Protein AF-A0A849Z905-F1 (afdb_monomer_lite)

Foldseek 3Di:
DVLLVVLLVVLLVLLVVLLVQLVVLQVVLVVLCVDPDLLNLLSVLSNVSSVVSNVSSVVSVVVSVVVSVVLVVCCVVPVVVSLVVVLVVLVVVLVVLVVLLVVLVVLLVVLVVQLVVVVVRSNSVSNSVSSNVSSVVVNVSSVVNSVSSVVSSVVSVVVVVD

Structure (mmCIF, N/CA/C/O backbone):
data_AF-A0A849Z905-F1
#
_entry.id   AF-A0A849Z905-F1
#
loop_
_atom_site.group_PDB
_atom_site.id
_atom_site.type_symbol
_atom_site.label_atom_id
_atom_site.label_alt_id
_atom_site.label_comp_id
_atom_site.label_asym_id
_atom_site.label_entity_id
_atom_site.label_seq_id
_atom_site.pdbx_PDB_ins_code
_atom_site.Cartn_x
_atom_site.Cartn_y
_atom_site.Cartn_z
_atom_site.occupancy
_atom_site.B_iso_or_equiv
_atom_site.auth_seq_id
_atom_site.auth_comp_id
_atom_site.auth_asym_id
_atom_site.auth_atom_id
_atom_site.pdbx_PDB_model_num
ATOM 1 N N . MET A 1 1 ? -16.987 -7.401 22.591 1.00 47.62 1 MET A N 1
ATOM 2 C CA . MET A 1 1 ? -15.535 -7.385 22.887 1.00 47.62 1 MET A CA 1
ATOM 3 C C . MET A 1 1 ? -14.719 -8.222 21.898 1.00 47.62 1 MET A C 1
ATOM 5 O O . MET A 1 1 ? -13.725 -7.700 21.417 1.00 47.62 1 MET A O 1
ATOM 9 N N . GLY A 1 2 ? -15.143 -9.434 21.506 1.00 62.53 2 GLY A N 1
ATOM 10 C CA . GLY A 1 2 ? -14.356 -10.289 20.592 1.00 62.53 2 GLY A CA 1
ATOM 11 C C . GLY A 1 2 ? -14.093 -9.742 19.174 1.00 62.53 2 GLY A C 1
ATOM 12 O O . GLY A 1 2 ? -13.064 -10.053 18.586 1.00 62.53 2 GLY A O 1
ATOM 13 N N . SER A 1 3 ? -14.964 -8.893 18.622 1.00 71.00 3 SER A N 1
ATOM 14 C CA . SER A 1 3 ? -14.812 -8.299 17.276 1.00 71.00 3 SER A CA 1
ATOM 15 C C . SER A 1 3 ? -13.709 -7.238 17.192 1.00 71.00 3 SER A C 1
ATOM 17 O O . SER A 1 3 ? -12.965 -7.194 16.217 1.00 71.00 3 SER A O 1
ATOM 19 N N . LEU A 1 4 ? -13.585 -6.411 18.231 1.00 78.38 4 LEU A N 1
ATOM 20 C CA . LEU A 1 4 ? -12.589 -5.346 18.343 1.00 78.38 4 LEU A CA 1
ATOM 21 C C . LEU A 1 4 ? -11.190 -5.954 18.482 1.00 78.38 4 LEU A C 1
ATOM 23 O O . LEU A 1 4 ? -10.286 -5.624 17.723 1.00 78.38 4 LEU A O 1
ATOM 27 N N . GLU A 1 5 ? -11.041 -6.936 19.370 1.00 79.62 5 GLU A N 1
ATOM 28 C CA . GLU A 1 5 ? -9.792 -7.682 19.519 1.00 79.62 5 GLU A CA 1
ATOM 29 C C . GLU A 1 5 ? -9.408 -8.432 18.233 1.00 79.62 5 GLU A C 1
ATOM 31 O O . GLU A 1 5 ? -8.266 -8.335 17.791 1.00 79.62 5 GLU A O 1
ATOM 36 N N . THR A 1 6 ? -10.364 -9.089 17.564 1.00 82.12 6 THR A N 1
ATOM 37 C CA . THR A 1 6 ? -10.118 -9.766 16.276 1.00 82.12 6 THR A CA 1
ATOM 38 C C . THR A 1 6 ? -9.646 -8.789 15.194 1.00 82.12 6 THR A C 1
ATOM 40 O O . THR A 1 6 ? -8.694 -9.086 14.469 1.00 82.12 6 THR A O 1
ATOM 43 N N . TYR A 1 7 ? -10.261 -7.604 15.102 1.00 83.25 7 TYR A N 1
ATOM 44 C CA . TYR A 1 7 ? -9.854 -6.575 14.145 1.00 83.25 7 TYR A CA 1
ATOM 45 C C . TYR A 1 7 ? -8.416 -6.102 14.396 1.00 83.25 7 TYR A C 1
ATOM 47 O O . TYR A 1 7 ? -7.601 -6.126 13.472 1.00 83.25 7 TYR A O 1
ATOM 55 N N . PHE A 1 8 ? -8.070 -5.744 15.637 1.00 83.25 8 PHE A N 1
ATOM 56 C CA . PHE A 1 8 ? -6.733 -5.234 15.965 1.00 83.25 8 PHE A CA 1
ATOM 57 C C . PHE A 1 8 ? -5.639 -6.305 15.898 1.00 83.25 8 PHE A C 1
ATOM 59 O O . PHE A 1 8 ? -4.505 -6.002 15.522 1.00 83.25 8 PHE A O 1
ATOM 66 N N . GLN A 1 9 ? -5.964 -7.570 16.182 1.00 85.19 9 GLN A N 1
ATOM 67 C CA . GLN A 1 9 ? -5.056 -8.687 15.905 1.00 85.19 9 GLN A CA 1
ATOM 68 C C . GLN A 1 9 ? -4.797 -8.822 14.402 1.00 85.19 9 GLN A C 1
ATOM 70 O O . GLN A 1 9 ? -3.650 -8.970 13.977 1.00 85.19 9 GLN A O 1
ATOM 75 N N . GLY A 1 10 ? -5.842 -8.701 13.581 1.00 82.25 10 GLY A N 1
ATOM 76 C CA . GLY A 1 10 ? -5.698 -8.680 12.130 1.00 82.25 10 GLY A CA 1
ATOM 77 C C . GLY A 1 10 ? -4.906 -7.467 11.627 1.00 82.25 10 GLY A C 1
ATOM 78 O O . GLY A 1 10 ? -4.076 -7.612 10.734 1.00 82.25 10 GLY A O 1
ATOM 79 N N . GLU A 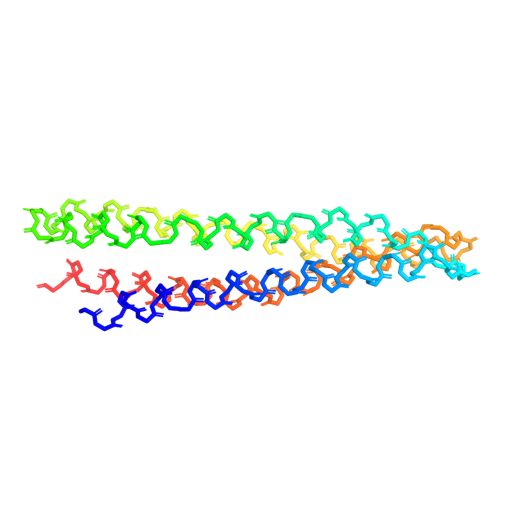1 11 ? -5.091 -6.280 12.207 1.00 85.31 11 GLU A N 1
ATOM 80 C CA . GLU A 1 11 ? -4.310 -5.079 11.877 1.00 85.31 11 GLU A CA 1
ATOM 81 C C . GLU A 1 11 ? -2.822 -5.270 12.194 1.00 85.31 11 GLU A C 1
ATOM 83 O O . GLU A 1 11 ? -1.968 -4.971 11.359 1.00 85.31 11 GLU A O 1
ATOM 88 N N . LYS A 1 12 ? -2.507 -5.889 13.336 1.00 88.19 12 LYS A N 1
ATOM 89 C CA . LYS A 1 12 ? -1.139 -6.263 13.710 1.00 88.19 12 LYS A CA 1
ATOM 90 C C . LYS A 1 12 ? -0.526 -7.286 12.747 1.00 88.19 12 LYS A C 1
ATOM 92 O O . LYS A 1 12 ? 0.647 -7.176 12.396 1.00 88.19 12 LYS A O 1
ATOM 97 N N . GLN A 1 13 ? -1.301 -8.274 12.299 1.00 87.06 13 GLN A N 1
ATOM 98 C CA . GLN A 1 13 ? -0.856 -9.214 11.264 1.00 87.06 13 GLN A CA 1
ATOM 99 C C . GLN A 1 13 ? -0.602 -8.499 9.933 1.00 87.06 13 GLN A C 1
ATOM 101 O O . GLN A 1 13 ? 0.428 -8.736 9.308 1.00 87.06 13 GLN A O 1
ATOM 106 N N . GLY A 1 14 ? -1.488 -7.580 9.536 1.00 87.25 14 GLY A N 1
ATOM 107 C CA . GLY A 1 14 ? -1.301 -6.731 8.358 1.00 87.25 14 GLY A CA 1
ATOM 108 C C . GLY A 1 14 ? -0.017 -5.904 8.438 1.00 87.25 14 GLY A C 1
ATOM 109 O O . GLY A 1 14 ? 0.762 -5.895 7.491 1.00 87.25 14 GLY A O 1
ATOM 110 N N . ALA A 1 15 ? 0.261 -5.296 9.592 1.00 89.38 15 ALA A N 1
ATOM 111 C CA . ALA A 1 15 ? 1.497 -4.557 9.838 1.00 89.38 15 ALA A CA 1
ATOM 112 C C . ALA A 1 15 ? 2.750 -5.433 9.660 1.00 89.38 15 ALA A C 1
ATOM 114 O O . ALA A 1 15 ? 3.724 -5.015 9.034 1.00 89.38 15 ALA A O 1
ATOM 115 N N . THR A 1 16 ? 2.716 -6.671 10.162 1.00 90.88 16 THR A N 1
ATOM 116 C CA . THR A 1 16 ? 3.803 -7.642 9.970 1.00 90.88 16 THR A CA 1
ATOM 117 C C . THR A 1 16 ? 3.961 -8.044 8.506 1.00 90.88 16 THR A C 1
ATOM 119 O O . THR A 1 16 ? 5.088 -8.118 8.027 1.00 90.88 16 THR A O 1
ATOM 122 N N . ILE A 1 17 ? 2.863 -8.280 7.782 1.00 91.38 17 ILE A N 1
ATOM 123 C CA . ILE A 1 17 ? 2.912 -8.625 6.355 1.00 91.38 17 ILE A CA 1
ATOM 124 C C . ILE A 1 17 ? 3.538 -7.480 5.553 1.00 91.38 17 ILE A C 1
ATOM 126 O O . ILE A 1 17 ? 4.470 -7.733 4.795 1.00 91.38 17 ILE A O 1
ATOM 130 N N . ALA A 1 18 ? 3.103 -6.235 5.773 1.00 91.62 18 ALA A N 1
ATOM 131 C CA . ALA A 1 18 ? 3.688 -5.059 5.125 1.00 91.62 18 ALA A CA 1
ATOM 132 C C . ALA A 1 18 ? 5.193 -4.945 5.416 1.00 91.62 18 ALA A C 1
ATOM 134 O O . ALA A 1 18 ? 5.996 -4.751 4.509 1.00 91.62 18 ALA A O 1
ATOM 135 N N . LEU A 1 19 ? 5.602 -5.158 6.671 1.00 93.12 19 LEU A N 1
ATOM 136 C CA . LEU A 1 19 ? 7.014 -5.139 7.044 1.00 93.12 19 LEU A CA 1
ATOM 137 C C . LEU A 1 19 ? 7.825 -6.222 6.313 1.00 93.12 19 LEU A C 1
ATOM 139 O O . LEU A 1 19 ? 8.913 -5.942 5.812 1.00 93.12 19 LEU A O 1
ATOM 143 N N . VAL A 1 20 ? 7.308 -7.452 6.246 1.00 95.00 20 VAL A N 1
ATOM 144 C CA . VAL A 1 20 ? 7.975 -8.574 5.569 1.00 95.00 20 VAL A CA 1
ATOM 145 C C . VAL A 1 20 ? 8.078 -8.326 4.065 1.00 95.00 20 VAL A C 1
ATOM 147 O O . VAL A 1 20 ? 9.152 -8.541 3.503 1.00 95.00 20 VAL A O 1
ATOM 150 N N . LEU A 1 21 ? 7.007 -7.844 3.427 1.00 94.31 21 LEU A N 1
ATOM 151 C CA . LEU A 1 21 ? 7.007 -7.474 2.008 1.00 94.31 21 LEU A CA 1
ATOM 152 C C . LEU A 1 21 ? 8.037 -6.378 1.721 1.00 94.31 21 LEU A C 1
ATOM 154 O O . LEU A 1 21 ? 8.882 -6.554 0.841 1.00 94.31 21 LEU A O 1
ATOM 158 N N . GLY A 1 22 ? 8.061 -5.329 2.545 1.00 95.25 22 GLY A N 1
ATOM 159 C CA . GLY A 1 22 ? 9.009 -4.233 2.395 1.00 95.25 22 GLY A CA 1
ATOM 160 C C . GLY A 1 22 ? 10.462 -4.680 2.548 1.00 95.25 22 GLY A C 1
ATOM 161 O O . GLY A 1 22 ? 11.303 -4.380 1.700 1.00 95.25 22 GLY A O 1
ATOM 162 N N . VAL A 1 23 ? 10.772 -5.480 3.574 1.00 96.69 23 VAL A N 1
ATOM 163 C CA . VAL A 1 23 ? 12.121 -6.042 3.765 1.00 96.69 23 VAL A CA 1
ATOM 164 C C . VAL A 1 23 ? 12.511 -6.968 2.611 1.00 96.69 23 VAL A C 1
ATOM 166 O O . VAL A 1 23 ? 13.640 -6.886 2.121 1.00 96.69 23 VAL A O 1
ATOM 169 N N . ALA A 1 24 ? 11.595 -7.818 2.140 1.00 96.31 24 ALA A N 1
ATOM 170 C CA . ALA A 1 24 ? 11.841 -8.697 1.000 1.00 96.31 24 ALA A CA 1
ATOM 171 C C . ALA A 1 24 ? 12.116 -7.894 -0.282 1.00 96.31 24 ALA A C 1
ATOM 173 O O 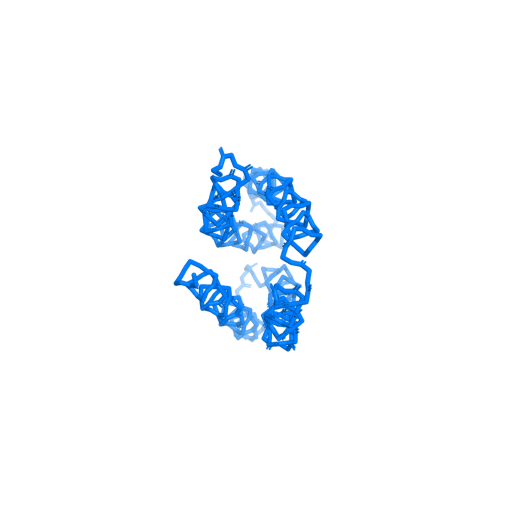. ALA A 1 24 ? 13.057 -8.209 -1.013 1.00 96.31 24 ALA A O 1
ATOM 174 N N . SER A 1 25 ? 11.363 -6.816 -0.515 1.00 96.00 25 SER A N 1
ATOM 175 C CA . SER A 1 25 ? 11.571 -5.904 -1.641 1.00 96.00 25 SER A CA 1
ATOM 176 C C . SER A 1 25 ? 12.950 -5.239 -1.598 1.00 96.00 25 SER A C 1
ATOM 178 O O . SER A 1 25 ? 13.665 -5.197 -2.605 1.00 96.00 25 SER A O 1
ATOM 180 N N . LEU A 1 26 ? 13.380 -4.773 -0.421 1.00 97.00 26 LEU A N 1
ATOM 181 C CA . LEU A 1 26 ? 14.704 -4.173 -0.232 1.00 97.00 26 LEU A CA 1
ATOM 182 C C . LEU A 1 26 ? 15.832 -5.191 -0.428 1.00 97.00 26 LEU A C 1
ATOM 184 O O . LEU A 1 26 ? 16.820 -4.897 -1.104 1.00 97.00 26 LEU A O 1
ATOM 188 N N . ALA A 1 27 ? 15.675 -6.404 0.105 1.00 96.12 27 ALA A N 1
ATOM 189 C CA . ALA A 1 27 ? 16.640 -7.483 -0.081 1.00 96.12 27 ALA A CA 1
ATOM 190 C C . ALA A 1 27 ? 16.776 -7.869 -1.563 1.00 96.12 27 ALA A C 1
ATOM 192 O O . ALA A 1 27 ? 17.891 -8.001 -2.077 1.00 96.12 27 ALA A O 1
ATOM 193 N N . PHE A 1 28 ? 15.649 -7.985 -2.270 1.00 95.06 28 PHE A N 1
ATOM 194 C CA . PHE A 1 28 ? 15.634 -8.283 -3.699 1.00 95.06 28 PHE A CA 1
ATOM 195 C C . PHE A 1 28 ? 16.251 -7.148 -4.526 1.00 95.06 28 PHE A C 1
ATOM 197 O O . PHE A 1 28 ? 17.060 -7.398 -5.420 1.00 95.06 28 PHE A O 1
ATOM 204 N N . SER A 1 29 ? 15.967 -5.895 -4.168 1.00 94.44 29 SER A N 1
ATOM 205 C CA . SER A 1 29 ? 16.585 -4.717 -4.786 1.00 94.44 29 SER A CA 1
ATOM 206 C C . SER A 1 29 ? 18.103 -4.703 -4.619 1.00 94.44 29 SER A C 1
ATOM 208 O O . SER A 1 29 ? 18.831 -4.426 -5.573 1.00 94.44 29 SER A O 1
ATOM 210 N N . PHE A 1 30 ? 18.598 -5.041 -3.425 1.00 94.12 30 PHE A N 1
ATOM 211 C CA . PHE A 1 30 ? 20.031 -5.122 -3.149 1.00 94.12 30 PHE A CA 1
ATOM 212 C C . PHE A 1 30 ? 20.716 -6.236 -3.948 1.00 94.12 30 PHE A C 1
ATOM 214 O O . PHE A 1 30 ? 21.814 -6.045 -4.477 1.00 94.12 30 PHE A O 1
ATOM 221 N N . TRP A 1 31 ? 20.067 -7.396 -4.070 1.00 94.25 31 TRP A N 1
ATOM 222 C CA . TRP A 1 31 ? 20.549 -8.468 -4.937 1.00 94.25 31 TRP A CA 1
ATOM 223 C C . TRP A 1 31 ? 20.620 -8.011 -6.398 1.00 94.25 31 TRP A C 1
ATOM 225 O O . TRP A 1 31 ? 21.642 -8.194 -7.063 1.00 94.25 31 TRP A O 1
ATOM 235 N N . LEU A 1 32 ? 19.574 -7.338 -6.877 1.00 92.44 32 LEU A N 1
ATOM 236 C CA . LEU A 1 32 ? 19.500 -6.879 -8.253 1.00 92.44 32 LEU A CA 1
ATOM 237 C C . LEU A 1 32 ? 20.549 -5.808 -8.573 1.00 92.44 32 LEU A C 1
ATOM 239 O O . LEU A 1 32 ? 21.158 -5.861 -9.643 1.00 92.44 32 LEU A O 1
ATOM 243 N N . PHE A 1 33 ? 20.818 -4.896 -7.638 1.00 90.56 33 PHE A N 1
ATOM 244 C CA . PHE A 1 33 ? 21.891 -3.905 -7.744 1.00 90.56 33 PHE A CA 1
ATOM 245 C C . PHE A 1 33 ? 23.257 -4.557 -8.013 1.00 90.56 33 PHE A C 1
ATOM 247 O O . PHE A 1 33 ? 24.032 -4.054 -8.827 1.00 90.56 33 PHE A O 1
ATOM 254 N N . ARG A 1 34 ? 23.524 -5.717 -7.396 1.00 91.06 34 ARG A N 1
ATOM 255 C CA . ARG A 1 34 ? 24.753 -6.501 -7.615 1.00 91.06 34 ARG A CA 1
ATOM 256 C C . ARG A 1 34 ? 24.721 -7.377 -8.872 1.00 91.06 34 ARG A C 1
ATOM 258 O O . ARG A 1 34 ? 25.769 -7.845 -9.306 1.00 91.06 34 ARG A O 1
ATOM 265 N N . SER A 1 35 ? 23.554 -7.597 -9.471 1.00 88.50 35 SER A N 1
ATOM 266 C CA . SER A 1 35 ? 23.392 -8.413 -10.681 1.00 88.50 35 SER A CA 1
ATOM 267 C C . SER A 1 35 ? 23.653 -7.604 -11.955 1.00 88.50 35 SER A C 1
ATOM 269 O O . SER A 1 35 ? 23.250 -6.447 -12.031 1.00 88.50 35 SER A O 1
ATOM 271 N N . SER A 1 36 ? 24.230 -8.191 -13.007 1.00 83.75 36 SER A N 1
ATOM 272 C CA . SER A 1 36 ? 24.358 -7.562 -14.344 1.00 83.75 36 SER A CA 1
ATOM 273 C C . SER A 1 36 ? 23.082 -7.658 -15.196 1.00 83.75 36 SER A C 1
ATOM 275 O O . SER A 1 36 ? 23.150 -7.647 -16.422 1.00 83.75 36 SER A O 1
ATOM 277 N N . SER A 1 37 ? 21.914 -7.784 -14.557 1.00 85.81 37 SER A N 1
ATOM 278 C CA . SER A 1 37 ? 20.635 -7.961 -15.247 1.00 85.81 37 SER A CA 1
ATOM 279 C C . SER A 1 37 ? 20.257 -6.727 -16.084 1.00 85.81 37 SER A C 1
ATOM 281 O O . SER A 1 37 ? 20.346 -5.604 -15.578 1.00 85.81 37 SER A O 1
ATOM 283 N N . PRO A 1 38 ? 19.744 -6.900 -17.319 1.00 81.38 38 PRO A N 1
ATOM 284 C CA . PRO A 1 38 ? 19.216 -5.795 -18.125 1.00 81.38 38 PRO A CA 1
ATOM 285 C C . PRO A 1 38 ? 18.000 -5.112 -17.475 1.00 81.38 38 PRO A C 1
ATOM 287 O O . PRO A 1 38 ? 17.684 -3.971 -17.801 1.00 81.38 38 PRO A O 1
ATOM 290 N N . PHE A 1 39 ? 17.350 -5.774 -16.513 1.00 85.12 39 PHE A N 1
ATOM 291 C CA . PHE A 1 39 ? 16.196 -5.251 -15.783 1.00 85.12 39 PHE A CA 1
ATOM 292 C C . PHE A 1 39 ? 16.563 -4.641 -14.428 1.00 85.12 39 PHE A C 1
ATOM 294 O O . PHE A 1 39 ? 15.677 -4.423 -13.604 1.00 85.12 39 PHE A O 1
ATOM 301 N N . ARG A 1 40 ? 17.848 -4.325 -14.184 1.00 91.19 40 ARG A N 1
ATOM 302 C CA . ARG A 1 40 ? 18.335 -3.741 -12.919 1.00 91.19 40 ARG A CA 1
ATOM 303 C C . ARG A 1 40 ? 17.522 -2.523 -12.459 1.00 91.19 40 ARG A C 1
ATOM 305 O O . ARG A 1 40 ? 17.370 -2.297 -11.265 1.00 91.19 40 ARG A O 1
ATOM 312 N N . ALA A 1 41 ? 16.946 -1.771 -13.394 1.00 94.00 41 ALA A N 1
ATOM 313 C CA . ALA A 1 41 ? 16.131 -0.600 -13.099 1.00 94.00 41 ALA A CA 1
ATOM 314 C C . ALA A 1 41 ? 14.845 -0.890 -12.292 1.00 94.00 41 ALA A C 1
ATOM 316 O O . ALA A 1 41 ? 14.314 0.042 -11.692 1.00 94.00 41 ALA A O 1
ATOM 317 N N . MET A 1 42 ? 14.373 -2.145 -12.188 1.00 94.94 42 MET A N 1
ATOM 318 C CA . MET A 1 42 ? 13.254 -2.472 -11.282 1.00 94.94 42 MET A CA 1
ATOM 319 C C . MET A 1 42 ? 13.597 -2.206 -9.808 1.00 94.94 42 MET A C 1
ATOM 321 O O . MET A 1 42 ? 12.690 -2.044 -9.000 1.00 94.94 42 MET A O 1
ATOM 325 N N . MET A 1 43 ? 14.885 -2.109 -9.446 1.00 95.06 43 MET A N 1
ATOM 326 C CA . MET A 1 43 ? 15.290 -1.792 -8.073 1.00 95.06 43 MET A CA 1
ATOM 327 C C . MET A 1 43 ? 14.739 -0.444 -7.596 1.00 95.06 43 MET A C 1
ATOM 329 O O . MET A 1 43 ? 14.470 -0.292 -6.415 1.00 95.06 43 MET A O 1
ATOM 333 N N . PHE A 1 44 ? 14.557 0.539 -8.485 1.00 95.62 44 PHE A N 1
ATOM 334 C CA . PHE A 1 44 ? 14.103 1.871 -8.081 1.00 95.62 44 PHE A CA 1
ATOM 335 C C . PHE A 1 44 ? 12.687 1.858 -7.485 1.00 95.62 44 PHE A C 1
ATOM 337 O O . PHE A 1 44 ? 12.539 2.276 -6.335 1.00 95.62 44 PHE A O 1
ATOM 344 N N . PRO A 1 45 ? 11.652 1.360 -8.191 1.00 96.69 45 PRO A N 1
ATOM 345 C CA . PRO A 1 45 ? 10.318 1.246 -7.605 1.00 96.69 45 PRO A CA 1
ATOM 346 C C . PRO A 1 45 ? 10.270 0.254 -6.435 1.00 96.69 45 PRO A C 1
ATOM 348 O O . PRO A 1 45 ? 9.579 0.527 -5.459 1.00 96.69 45 PRO A O 1
ATOM 351 N N . LEU A 1 46 ? 11.033 -0.845 -6.481 1.00 96.19 46 LEU A N 1
ATOM 352 C CA . LEU A 1 46 ? 11.101 -1.806 -5.376 1.00 96.19 46 LEU A CA 1
ATOM 353 C C . LEU A 1 46 ? 11.642 -1.171 -4.085 1.00 96.19 46 LEU A C 1
ATOM 355 O O . LEU A 1 46 ? 11.050 -1.358 -3.025 1.00 96.19 46 LEU A O 1
ATOM 359 N N . VAL A 1 47 ? 12.724 -0.388 -4.162 1.00 97.56 47 VAL A N 1
ATOM 360 C CA . VAL A 1 47 ? 13.270 0.336 -3.003 1.00 97.56 47 VAL A CA 1
ATOM 361 C C . VAL A 1 47 ? 12.287 1.383 -2.510 1.00 97.56 47 VAL A C 1
ATOM 363 O O . VAL A 1 47 ? 12.022 1.445 -1.313 1.00 97.56 47 VAL A O 1
ATOM 366 N N . LEU A 1 48 ? 11.746 2.200 -3.418 1.00 97.62 48 LEU A N 1
ATOM 367 C CA . LEU A 1 48 ? 10.835 3.278 -3.048 1.00 97.62 48 LEU A CA 1
ATOM 368 C C . LEU A 1 48 ? 9.619 2.735 -2.294 1.00 97.62 48 LEU A C 1
ATOM 370 O O . LEU A 1 48 ? 9.319 3.203 -1.199 1.00 97.62 48 LEU A O 1
ATOM 374 N N . ILE A 1 49 ? 8.949 1.735 -2.862 1.00 96.31 49 ILE A N 1
ATOM 375 C CA . ILE A 1 49 ? 7.729 1.180 -2.279 1.00 96.31 49 ILE A CA 1
ATOM 376 C C . ILE A 1 49 ? 8.064 0.303 -1.070 1.00 96.31 49 ILE A C 1
ATOM 378 O O . ILE A 1 49 ? 7.415 0.434 -0.039 1.00 96.31 49 ILE A O 1
ATOM 382 N N . GLY A 1 50 ? 9.151 -0.471 -1.118 1.00 96.06 50 GLY A N 1
ATOM 383 C CA . GLY A 1 50 ? 9.591 -1.280 0.019 1.00 96.06 50 GLY A CA 1
ATOM 384 C C . GLY A 1 50 ? 9.896 -0.450 1.271 1.00 96.06 50 GLY A C 1
ATOM 385 O O . GLY A 1 50 ? 9.556 -0.855 2.381 1.00 96.06 50 GLY A O 1
ATOM 386 N N . LEU A 1 51 ? 10.472 0.749 1.124 1.00 97.00 51 LEU A N 1
ATOM 387 C CA . LEU A 1 51 ? 10.652 1.676 2.250 1.00 97.00 51 LEU A CA 1
ATOM 388 C C . LEU A 1 51 ? 9.315 2.182 2.810 1.00 97.00 51 LEU A C 1
ATOM 390 O O . LEU A 1 51 ? 9.177 2.307 4.029 1.00 97.00 51 LEU A O 1
ATOM 394 N N . LEU A 1 52 ? 8.335 2.458 1.944 1.00 95.25 52 LEU A N 1
ATOM 395 C CA . LEU A 1 52 ? 6.992 2.863 2.366 1.00 95.25 52 LEU A CA 1
ATOM 396 C C . LEU A 1 52 ? 6.279 1.732 3.117 1.00 95.25 52 LEU A C 1
ATOM 398 O O . LEU A 1 52 ? 5.690 1.988 4.164 1.00 95.25 52 LEU A O 1
ATOM 402 N N . GLU A 1 53 ? 6.386 0.490 2.642 1.00 94.75 53 GLU A N 1
ATOM 403 C CA . GLU A 1 53 ? 5.825 -0.702 3.292 1.00 94.75 53 GLU A CA 1
ATOM 404 C C . GLU A 1 53 ? 6.436 -0.943 4.678 1.00 94.75 53 GLU A C 1
ATOM 406 O O . GLU A 1 53 ? 5.710 -1.171 5.650 1.00 94.75 53 GLU A O 1
ATOM 411 N N . VAL A 1 54 ? 7.763 -0.816 4.807 1.00 94.88 54 VAL A N 1
ATOM 412 C CA . VAL A 1 54 ? 8.447 -0.886 6.110 1.00 94.88 54 VAL A CA 1
ATOM 413 C C . VAL A 1 54 ? 7.950 0.224 7.036 1.00 94.88 54 VAL A C 1
ATOM 415 O O . VAL A 1 54 ? 7.607 -0.043 8.188 1.00 94.88 54 VAL A O 1
ATOM 418 N N . GLY A 1 55 ? 7.879 1.463 6.541 1.00 93.19 55 GLY A N 1
ATOM 419 C CA . GLY A 1 55 ? 7.386 2.603 7.313 1.00 93.19 55 GLY A CA 1
ATOM 420 C C . GLY A 1 55 ? 5.945 2.412 7.791 1.00 93.19 55 GLY A C 1
ATOM 421 O O . GLY A 1 55 ? 5.643 2.679 8.956 1.00 93.19 55 GLY A O 1
ATOM 422 N N . LEU A 1 56 ? 5.072 1.893 6.923 1.00 90.00 56 LEU A N 1
ATOM 423 C CA . LEU A 1 56 ? 3.687 1.556 7.245 1.00 90.00 56 LEU A CA 1
ATOM 424 C C . LEU A 1 56 ? 3.614 0.451 8.306 1.00 90.00 56 LEU A C 1
ATOM 426 O O . LEU A 1 56 ? 2.934 0.624 9.318 1.00 90.00 56 LEU A O 1
ATOM 430 N N . GLY A 1 57 ? 4.343 -0.651 8.113 1.00 88.75 57 GLY A N 1
ATOM 431 C CA . GLY A 1 57 ? 4.364 -1.781 9.043 1.00 88.75 57 GLY A CA 1
ATOM 432 C C . GLY A 1 57 ? 4.867 -1.395 10.436 1.00 88.75 57 GLY A C 1
ATOM 433 O O . GLY A 1 57 ? 4.232 -1.716 11.441 1.00 88.75 57 GLY A O 1
ATOM 434 N N . VAL A 1 58 ? 5.965 -0.635 10.515 1.00 89.94 58 VAL A N 1
ATOM 435 C CA . VAL A 1 58 ? 6.484 -0.107 11.790 1.00 89.94 58 VAL A CA 1
ATOM 436 C C . VAL A 1 58 ? 5.497 0.881 12.413 1.00 89.94 58 VAL A C 1
ATOM 438 O O . VAL A 1 58 ? 5.200 0.793 13.604 1.00 89.94 58 VAL A O 1
ATOM 441 N N . GLY A 1 59 ? 4.961 1.807 11.616 1.00 86.88 59 GLY A N 1
ATOM 442 C CA . GLY A 1 59 ? 4.015 2.817 12.082 1.00 86.88 59 GLY A CA 1
ATOM 443 C C . GLY A 1 59 ? 2.757 2.206 12.695 1.00 86.88 59 GLY A C 1
ATOM 444 O O . GLY A 1 59 ? 2.323 2.653 13.756 1.00 86.88 59 GLY A O 1
ATOM 445 N N . LEU A 1 60 ? 2.201 1.165 12.072 1.00 86.56 60 LEU A N 1
ATOM 446 C CA . LEU A 1 60 ? 1.060 0.427 12.610 1.00 86.56 60 LEU A CA 1
ATOM 447 C C . LEU A 1 60 ? 1.429 -0.306 13.905 1.00 86.56 60 LEU A C 1
ATOM 449 O O . LEU A 1 60 ? 0.751 -0.110 14.909 1.00 86.56 60 LEU A O 1
ATOM 453 N N . HIS A 1 61 ? 2.548 -1.039 13.951 1.00 85.25 61 HIS A N 1
ATOM 454 C CA . HIS A 1 61 ? 2.981 -1.728 15.181 1.00 85.25 61 HIS A CA 1
ATOM 455 C C . HIS A 1 61 ? 3.149 -0.792 16.383 1.00 85.25 61 HIS A C 1
ATOM 457 O O . HIS A 1 61 ? 2.828 -1.175 17.507 1.00 85.25 61 HIS A O 1
ATOM 463 N N . LEU A 1 62 ? 3.625 0.435 16.158 1.00 85.06 62 LEU A N 1
ATOM 464 C CA . LEU A 1 62 ? 3.803 1.427 17.221 1.00 85.06 62 LEU A CA 1
ATOM 465 C C . LEU A 1 62 ? 2.493 2.121 17.626 1.00 85.06 62 LEU A C 1
ATOM 467 O O . LEU A 1 62 ? 2.331 2.493 18.787 1.00 85.06 62 LEU A O 1
ATOM 471 N N . ARG A 1 63 ? 1.561 2.323 16.686 1.00 84.81 63 ARG A N 1
ATOM 472 C CA . ARG A 1 63 ? 0.310 3.071 16.920 1.00 84.81 63 ARG A CA 1
ATOM 473 C C . ARG A 1 63 ? -0.839 2.199 17.415 1.00 84.81 63 ARG A C 1
ATOM 475 O O . ARG A 1 63 ? -1.657 2.680 18.193 1.00 84.81 63 ARG A O 1
ATOM 482 N N . THR A 1 64 ? -0.920 0.940 16.989 1.00 84.19 64 THR A N 1
ATOM 483 C CA . THR A 1 64 ? -2.044 0.057 17.331 1.00 84.19 64 THR A CA 1
ATOM 484 C C . THR A 1 64 ? -2.229 -0.117 18.847 1.00 84.19 64 THR A C 1
ATOM 486 O O . THR A 1 64 ? -3.357 0.045 19.306 1.00 84.19 64 THR A O 1
ATOM 489 N N . PRO A 1 65 ? -1.188 -0.356 19.674 1.00 82.31 65 PRO A N 1
ATOM 490 C CA . PRO A 1 65 ? -1.384 -0.550 21.115 1.00 82.31 65 PRO A CA 1
ATOM 491 C C . PRO A 1 65 ? -1.999 0.667 21.819 1.00 82.31 65 PRO A C 1
ATOM 493 O O . PRO A 1 65 ? -2.894 0.514 22.649 1.00 82.31 65 PRO A O 1
ATOM 496 N N . SER A 1 66 ? -1.554 1.879 21.470 1.00 82.56 66 SER A N 1
ATOM 497 C CA . SER A 1 66 ? -2.079 3.111 22.069 1.00 82.56 66 SER A CA 1
ATOM 498 C C . SER A 1 66 ? -3.498 3.423 21.594 1.00 82.56 66 SER A C 1
ATOM 500 O O . SER A 1 66 ? -4.312 3.882 22.393 1.00 82.56 66 SER A O 1
ATOM 502 N N . GLN A 1 67 ? -3.828 3.113 20.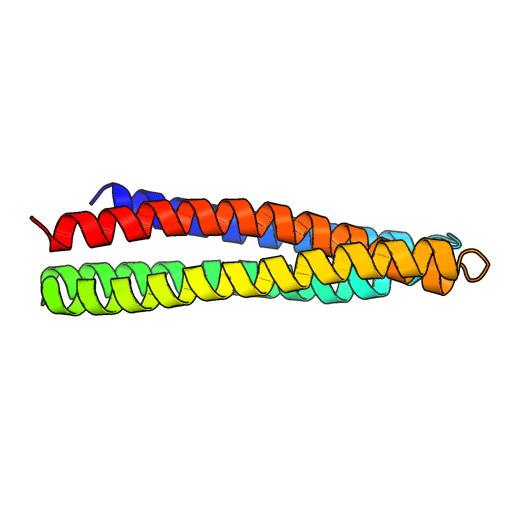335 1.00 83.75 67 GLN A N 1
ATOM 503 C CA . GLN A 1 67 ? -5.198 3.218 19.829 1.00 83.75 67 GLN A CA 1
ATOM 504 C C . GLN A 1 67 ? -6.149 2.257 20.541 1.00 83.75 67 GLN A C 1
ATOM 506 O O . GLN A 1 67 ? -7.226 2.679 20.956 1.00 83.75 67 GLN A O 1
ATOM 511 N N . VAL A 1 68 ? -5.749 0.996 20.737 1.00 85.00 68 VAL A N 1
ATOM 512 C CA . VAL A 1 68 ? -6.568 0.009 21.458 1.00 85.00 68 VAL A CA 1
ATOM 513 C C . VAL A 1 68 ? -6.817 0.456 22.895 1.00 85.00 68 VAL A C 1
ATOM 515 O O . VAL A 1 68 ? -7.961 0.432 23.341 1.00 85.00 68 VAL A O 1
ATOM 518 N N . ALA A 1 69 ? -5.779 0.914 23.600 1.00 84.19 69 ALA A N 1
ATOM 519 C CA . ALA A 1 69 ? -5.916 1.399 24.972 1.00 84.19 69 ALA A CA 1
ATOM 520 C C . ALA A 1 69 ? -6.858 2.613 25.061 1.00 84.19 69 ALA A C 1
ATOM 522 O O . ALA A 1 69 ? -7.762 2.632 25.893 1.00 84.19 69 ALA A O 1
ATOM 523 N N . ALA A 1 70 ? -6.703 3.596 24.166 1.00 84.31 70 ALA A N 1
ATOM 524 C CA . ALA A 1 70 ? -7.575 4.770 24.122 1.00 84.31 70 ALA A CA 1
ATOM 525 C C . ALA A 1 70 ? -9.036 4.400 23.818 1.00 84.31 70 ALA A C 1
ATOM 527 O O . ALA A 1 70 ? -9.955 4.961 24.415 1.00 84.31 70 ALA A O 1
ATOM 528 N N . LEU A 1 71 ? -9.252 3.437 22.919 1.00 85.50 71 LEU A N 1
ATOM 529 C CA . LEU A 1 71 ? -10.585 2.965 22.561 1.00 85.50 71 LEU A CA 1
ATOM 530 C C . LEU A 1 71 ? -11.236 2.188 23.715 1.00 85.50 71 LEU A C 1
ATOM 532 O O . LEU A 1 71 ? -12.414 2.389 23.992 1.00 85.50 71 LEU A O 1
ATOM 536 N N . GLN A 1 72 ? -10.476 1.351 24.428 1.00 85.44 72 GLN A N 1
ATOM 537 C CA . GLN A 1 72 ? -10.963 0.626 25.606 1.00 85.44 72 GLN A CA 1
ATOM 538 C C . GLN A 1 72 ? -11.363 1.579 26.740 1.00 85.44 72 GLN A C 1
ATOM 540 O O . GLN A 1 72 ? -12.467 1.448 27.268 1.00 85.44 72 GLN A O 1
ATOM 545 N N . SER A 1 73 ? -10.521 2.564 27.071 1.00 85.44 73 SER A N 1
ATOM 546 C CA . SER A 1 73 ? -10.845 3.568 28.094 1.00 85.44 73 SER A CA 1
ATOM 547 C C . SER A 1 73 ? -12.047 4.424 27.692 1.00 85.44 73 SER A C 1
ATOM 549 O O . SER A 1 73 ? -12.980 4.588 28.474 1.00 85.44 73 SER A O 1
ATOM 551 N N . GLY A 1 74 ? -12.089 4.899 26.443 1.00 84.06 74 GLY A N 1
ATOM 552 C CA . GLY A 1 74 ? -13.211 5.694 25.947 1.00 84.06 74 GLY A CA 1
ATOM 553 C C . GLY A 1 74 ? -14.537 4.929 25.948 1.00 84.06 74 GLY A C 1
ATOM 554 O O . GLY A 1 74 ? -15.581 5.514 26.233 1.00 84.06 74 GLY A O 1
ATOM 555 N N . LEU A 1 75 ? -14.517 3.622 25.664 1.00 85.31 75 LEU A N 1
ATOM 556 C CA . LEU A 1 75 ? -15.711 2.777 25.733 1.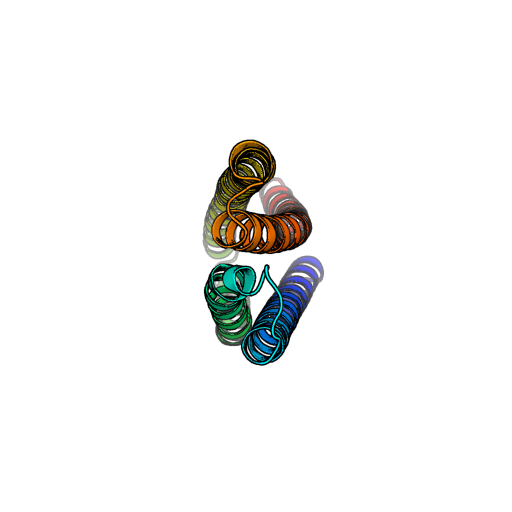00 85.31 75 LEU A CA 1
ATOM 557 C C . LEU A 1 75 ? -16.190 2.540 27.171 1.00 85.31 75 LEU A C 1
ATOM 559 O O . LEU A 1 75 ? -17.378 2.302 27.358 1.00 85.31 75 LEU A O 1
ATOM 563 N N . ALA A 1 76 ? -15.306 2.606 28.170 1.00 86.19 76 ALA A N 1
ATOM 564 C CA . ALA A 1 76 ? -15.688 2.525 29.579 1.00 86.19 76 ALA A CA 1
ATOM 565 C C . ALA A 1 76 ? -16.276 3.850 30.100 1.00 86.19 76 ALA A C 1
ATOM 567 O O . ALA A 1 76 ? -17.200 3.833 30.909 1.00 86.19 76 ALA A O 1
ATOM 568 N N . GLU A 1 77 ? -15.761 4.988 29.627 1.00 88.75 77 GLU A N 1
ATOM 569 C CA . GLU A 1 77 ? -16.185 6.323 30.069 1.00 88.75 77 GLU A CA 1
ATOM 570 C C . GLU A 1 77 ? -17.438 6.827 29.342 1.00 88.75 77 GLU A C 1
ATOM 572 O O . GLU A 1 77 ? -18.411 7.245 29.969 1.00 88.75 77 GLU A O 1
ATOM 577 N N . ASN A 1 78 ? -17.420 6.812 28.007 1.00 88.44 78 ASN A N 1
ATOM 578 C CA . ASN A 1 78 ? -18.519 7.278 27.167 1.00 88.44 78 ASN A CA 1
ATOM 579 C C . ASN A 1 78 ? -18.647 6.386 25.916 1.00 88.44 78 ASN A C 1
ATOM 581 O O . ASN A 1 78 ? -18.116 6.724 24.848 1.00 88.44 78 ASN A O 1
ATOM 585 N N . PRO A 1 79 ? -19.350 5.242 26.040 1.00 84.88 79 PRO A N 1
ATOM 586 C CA . PRO A 1 79 ? -19.470 4.253 24.974 1.00 84.88 79 PRO A CA 1
ATOM 587 C C . PRO A 1 79 ? -19.981 4.840 23.656 1.00 84.88 79 PRO A C 1
ATOM 589 O O . PRO A 1 79 ? -19.425 4.552 22.597 1.00 84.88 79 PRO A O 1
ATOM 592 N N . THR A 1 80 ? -21.010 5.689 23.716 1.00 85.25 80 THR A N 1
ATOM 593 C CA . THR A 1 80 ? -21.671 6.248 22.530 1.00 85.25 80 THR A CA 1
ATOM 594 C C . THR A 1 80 ? -20.744 7.194 21.774 1.00 85.25 80 THR A C 1
ATOM 596 O O . THR A 1 80 ? -20.473 6.975 20.596 1.00 85.25 80 THR A O 1
ATOM 599 N N . ALA A 1 81 ? -20.167 8.185 22.462 1.00 88.56 81 ALA A N 1
ATOM 600 C CA . ALA A 1 81 ? -19.290 9.163 21.819 1.00 88.56 81 ALA A CA 1
ATOM 601 C C . ALA A 1 81 ? -18.013 8.521 21.251 1.00 88.56 81 ALA A C 1
ATOM 603 O O . ALA A 1 81 ? -17.520 8.924 20.197 1.00 88.56 81 ALA A O 1
ATOM 604 N N . THR A 1 82 ? -17.466 7.520 21.943 1.00 88.12 82 THR A N 1
ATOM 605 C CA . THR A 1 82 ? -16.274 6.791 21.491 1.00 88.12 82 THR A CA 1
ATOM 606 C C . THR A 1 82 ? -16.575 5.941 20.262 1.00 88.12 82 THR A C 1
ATOM 608 O O . THR A 1 82 ? -15.794 5.926 19.309 1.00 88.12 82 THR A O 1
ATOM 611 N N . ARG A 1 83 ? -17.733 5.276 20.245 1.00 86.56 83 ARG A N 1
ATOM 612 C CA . ARG A 1 83 ? -18.185 4.474 19.110 1.00 86.56 83 ARG A CA 1
ATOM 613 C C . ARG A 1 83 ? -18.445 5.324 17.867 1.00 86.56 83 ARG A C 1
ATOM 615 O O . ARG A 1 83 ? -18.017 4.927 16.788 1.00 86.56 83 ARG A O 1
ATOM 622 N N . ASP A 1 84 ? -19.082 6.483 18.006 1.00 89.06 84 ASP A N 1
ATOM 623 C CA . ASP A 1 84 ? -19.357 7.369 16.866 1.00 89.06 84 ASP A CA 1
ATOM 624 C C . ASP A 1 84 ? -18.057 7.893 16.236 1.00 89.06 84 ASP A C 1
ATOM 626 O O . ASP A 1 84 ? -17.887 7.850 15.016 1.00 89.06 84 ASP A O 1
ATOM 630 N N . LYS A 1 85 ? -17.077 8.274 17.068 1.00 90.12 85 LYS A N 1
ATOM 631 C CA . LYS A 1 85 ? -15.734 8.655 16.597 1.00 90.12 85 LYS A CA 1
ATOM 632 C C . LYS A 1 85 ? -15.036 7.521 15.848 1.00 90.12 85 LYS A C 1
ATOM 634 O O . LYS A 1 85 ? -14.395 7.758 14.821 1.00 90.12 85 LYS A O 1
ATOM 639 N N . GLU A 1 86 ? -15.139 6.298 16.360 1.00 90.31 86 GLU A N 1
ATOM 640 C CA . GLU A 1 86 ? -14.530 5.126 15.734 1.00 90.31 86 GLU A CA 1
ATOM 641 C C . GLU A 1 86 ? -15.213 4.762 14.409 1.00 90.31 86 GLU A C 1
ATOM 643 O O . GLU A 1 86 ? -14.542 4.419 13.434 1.00 90.31 86 GLU A O 1
ATOM 648 N N . LEU A 1 87 ? -16.535 4.917 14.334 1.00 91.19 87 LEU A N 1
ATOM 649 C CA . LEU A 1 87 ? -17.320 4.712 13.122 1.00 91.19 87 LEU A CA 1
ATOM 650 C C . LEU A 1 87 ? -16.909 5.706 12.029 1.00 91.19 87 LEU A C 1
ATOM 652 O O . LEU A 1 87 ? -16.594 5.292 10.912 1.00 91.19 87 LEU A O 1
ATOM 656 N N . GLU A 1 88 ? -16.808 6.998 12.350 1.00 92.81 88 GLU A N 1
ATOM 657 C CA . GLU A 1 88 ? -16.313 8.003 11.404 1.00 92.81 88 GLU A CA 1
ATOM 658 C C . GLU A 1 88 ? -14.886 7.703 10.923 1.00 92.81 88 GLU A C 1
ATOM 660 O O . GLU A 1 88 ? -14.565 7.863 9.739 1.00 92.81 88 GLU A O 1
ATOM 665 N N . ARG A 1 89 ? -14.005 7.270 11.834 1.00 93.31 89 ARG A N 1
ATOM 666 C CA . ARG A 1 89 ? -12.631 6.889 11.490 1.00 93.31 89 ARG A CA 1
ATOM 667 C C . ARG A 1 89 ? -12.627 5.721 10.510 1.00 93.31 89 ARG A C 1
ATOM 669 O O . ARG A 1 89 ? -11.968 5.816 9.475 1.00 93.31 89 ARG A O 1
ATOM 676 N N . MET A 1 90 ? -13.365 4.655 10.808 1.00 93.38 90 MET A N 1
ATOM 677 C CA . MET A 1 90 ? -13.418 3.465 9.961 1.00 93.38 90 MET A CA 1
ATOM 678 C C . MET A 1 90 ? -14.056 3.750 8.600 1.00 93.38 90 MET A C 1
ATOM 680 O O . MET A 1 90 ? -13.556 3.267 7.589 1.00 93.38 90 MET A O 1
ATOM 684 N N . GLN A 1 91 ? -15.067 4.618 8.524 1.00 93.38 91 GLN A N 1
ATOM 685 C CA . GLN A 1 91 ? -15.606 5.080 7.241 1.00 93.38 91 GLN A CA 1
ATOM 686 C C . GLN A 1 91 ? -14.555 5.809 6.394 1.00 93.38 91 GLN A C 1
ATOM 688 O O . GLN A 1 91 ? -14.479 5.591 5.183 1.00 93.38 91 GLN A O 1
ATOM 693 N N . ARG A 1 92 ? -13.719 6.659 7.009 1.00 94.38 92 ARG A N 1
ATOM 694 C CA . ARG A 1 92 ? -12.602 7.307 6.302 1.00 94.38 92 ARG A CA 1
ATOM 695 C C . ARG A 1 92 ? -11.572 6.286 5.822 1.00 94.38 92 ARG A C 1
ATOM 697 O O . ARG A 1 92 ? -11.161 6.364 4.670 1.00 94.38 92 ARG A O 1
ATOM 704 N N . VAL A 1 93 ? -11.204 5.318 6.662 1.00 92.31 93 VAL A N 1
ATOM 705 C CA . VAL A 1 93 ? -10.269 4.235 6.303 1.00 92.31 93 VAL A CA 1
ATOM 706 C C . VAL A 1 93 ? -10.781 3.440 5.096 1.00 92.31 93 VAL A C 1
ATOM 708 O O . VAL A 1 93 ? -10.043 3.268 4.130 1.00 92.31 93 VAL A O 1
ATOM 711 N N . GLN A 1 94 ? -12.059 3.049 5.089 1.00 93.31 94 GLN A N 1
ATOM 712 C CA . GLN A 1 94 ? -12.657 2.324 3.962 1.00 93.31 94 GLN A CA 1
ATOM 713 C C . GLN A 1 94 ? -12.645 3.137 2.659 1.00 93.31 94 GLN A C 1
ATOM 715 O O . GLN A 1 94 ? -12.327 2.603 1.597 1.00 93.31 94 GLN A O 1
ATOM 720 N N . ARG A 1 95 ? -12.936 4.445 2.723 1.00 94.06 95 ARG A N 1
ATOM 721 C CA . ARG A 1 95 ? -12.854 5.324 1.541 1.00 94.06 95 ARG A CA 1
ATOM 722 C C . ARG A 1 95 ? -11.425 5.433 1.012 1.00 94.06 95 ARG A C 1
ATOM 724 O O . ARG A 1 95 ? -11.231 5.401 -0.202 1.00 94.06 95 ARG A O 1
ATOM 731 N N . SER A 1 96 ? -10.438 5.531 1.902 1.00 93.69 96 SER A N 1
ATOM 732 C CA . SER A 1 96 ? -9.026 5.552 1.512 1.00 93.69 96 SER A CA 1
ATOM 733 C C . SER A 1 96 ? -8.627 4.280 0.769 1.00 93.69 96 SER A C 1
ATOM 735 O O . SER A 1 96 ? -8.017 4.392 -0.290 1.00 93.69 96 SER A O 1
ATOM 737 N N . PHE A 1 97 ? -9.036 3.095 1.242 1.00 93.56 97 PHE A N 1
ATOM 738 C CA . PHE A 1 97 ? -8.770 1.838 0.529 1.00 93.56 97 PHE A CA 1
ATOM 739 C C . PHE A 1 97 ? -9.360 1.830 -0.882 1.00 93.56 97 PHE A C 1
ATOM 741 O O . PHE A 1 97 ? -8.694 1.412 -1.824 1.00 93.56 97 PHE A O 1
ATOM 748 N N . THR A 1 98 ? -10.581 2.340 -1.067 1.00 93.75 98 THR A N 1
ATOM 749 C CA . THR A 1 98 ? -11.174 2.439 -2.411 1.00 93.75 98 THR A CA 1
ATOM 750 C C . THR A 1 98 ? -10.303 3.281 -3.349 1.00 93.75 98 THR A C 1
ATOM 752 O O . THR A 1 98 ? -10.038 2.870 -4.477 1.00 93.75 98 THR A O 1
ATOM 755 N N . ILE A 1 99 ? -9.832 4.443 -2.884 1.00 95.88 99 ILE A N 1
ATOM 756 C CA . ILE A 1 99 ? -8.995 5.346 -3.686 1.00 95.88 99 ILE A CA 1
ATOM 757 C C . ILE A 1 99 ? -7.635 4.707 -3.989 1.00 95.88 99 ILE A C 1
ATOM 759 O O . ILE A 1 99 ? -7.203 4.731 -5.140 1.00 95.88 99 ILE A O 1
ATOM 763 N N . ILE A 1 100 ? -6.978 4.123 -2.983 1.00 94.19 100 ILE A N 1
ATOM 764 C CA . ILE A 1 100 ? -5.653 3.508 -3.133 1.00 94.19 100 ILE A CA 1
ATOM 765 C C . ILE A 1 100 ? -5.705 2.374 -4.159 1.00 94.19 100 ILE A C 1
ATOM 767 O O . ILE A 1 100 ? -4.948 2.403 -5.126 1.00 94.19 100 ILE A O 1
ATOM 771 N N . LYS A 1 101 ? -6.683 1.468 -4.059 1.00 96.44 101 LYS A N 1
ATOM 772 C CA . LYS A 1 101 ? -6.842 0.373 -5.028 1.00 96.44 101 LYS A CA 1
ATOM 773 C C . LYS A 1 101 ? -7.101 0.847 -6.457 1.00 96.44 101 LYS A C 1
ATOM 775 O O . LYS A 1 101 ? -6.658 0.207 -7.407 1.00 96.44 101 LYS A O 1
ATOM 780 N N . ILE A 1 102 ? -7.824 1.958 -6.641 1.00 97.50 102 ILE A N 1
ATOM 781 C CA . ILE A 1 102 ? -8.004 2.558 -7.975 1.00 97.50 102 ILE A CA 1
ATOM 782 C C . ILE A 1 102 ? -6.653 3.037 -8.512 1.00 97.50 102 ILE A C 1
ATOM 784 O O . ILE A 1 102 ? -6.322 2.760 -9.665 1.00 97.50 102 ILE A O 1
ATOM 788 N N . VAL A 1 103 ? -5.862 3.725 -7.684 1.00 97.12 103 VAL A N 1
ATOM 789 C CA . VAL A 1 103 ? -4.514 4.176 -8.057 1.00 97.12 103 VAL A CA 1
ATOM 790 C C . VAL A 1 103 ? -3.625 2.984 -8.411 1.00 97.12 103 VAL A C 1
ATOM 792 O O . VAL A 1 103 ? -2.965 3.010 -9.447 1.00 97.12 103 VAL A O 1
ATOM 795 N N . GLU A 1 104 ? -3.647 1.917 -7.619 1.00 97.44 104 GLU A N 1
ATOM 796 C CA . GLU A 1 104 ? -2.885 0.692 -7.878 1.00 97.44 104 GLU A CA 1
ATOM 797 C C . GLU A 1 104 ? -3.307 0.014 -9.180 1.00 97.44 104 GLU A C 1
ATOM 799 O O . GLU A 1 104 ? -2.453 -0.313 -10.001 1.00 97.44 104 GLU A O 1
ATOM 804 N N . ALA A 1 105 ? -4.610 -0.128 -9.434 1.00 98.06 105 ALA A N 1
ATOM 805 C CA . ALA A 1 105 ? -5.116 -0.687 -10.684 1.00 98.06 105 ALA A CA 1
ATOM 806 C C . ALA A 1 105 ? -4.675 0.141 -11.906 1.00 98.06 105 ALA A C 1
ATOM 808 O O . ALA A 1 105 ? -4.267 -0.419 -12.929 1.00 98.06 105 ALA A O 1
ATOM 809 N N . VAL A 1 106 ? -4.692 1.474 -11.794 1.00 98.38 106 VAL A N 1
ATOM 810 C CA . VAL A 1 106 ? -4.180 2.378 -12.835 1.00 98.38 106 VAL A CA 1
ATOM 811 C C . VAL A 1 106 ? -2.670 2.209 -13.015 1.00 98.38 106 VAL A C 1
ATOM 813 O O . VAL A 1 106 ? -2.204 2.140 -14.152 1.00 98.38 106 VAL A O 1
ATOM 816 N N . LEU A 1 107 ? -1.899 2.092 -11.930 1.00 98.12 107 LEU A N 1
ATOM 817 C CA . LEU A 1 107 ? -0.453 1.862 -11.988 1.00 98.12 107 LEU A CA 1
ATOM 818 C C . LEU A 1 107 ? -0.108 0.518 -12.636 1.00 98.12 107 LEU A C 1
ATOM 820 O O . LEU A 1 107 ? 0.829 0.461 -13.433 1.00 98.12 107 LEU A O 1
ATOM 824 N N . ILE A 1 108 ? -0.870 -0.542 -12.357 1.00 98.56 108 ILE A N 1
ATOM 825 C CA . ILE A 1 108 ? -0.733 -1.852 -13.009 1.00 98.56 108 ILE A CA 1
ATOM 826 C C . ILE A 1 108 ? -0.958 -1.699 -14.516 1.00 98.56 108 ILE A C 1
ATOM 828 O O . ILE A 1 108 ? -0.091 -2.075 -15.307 1.00 98.56 108 ILE A O 1
ATOM 832 N N . ALA A 1 109 ? -2.076 -1.092 -14.928 1.00 98.50 109 ALA A N 1
ATOM 833 C CA . ALA A 1 109 ? -2.396 -0.894 -16.342 1.00 98.50 109 ALA A CA 1
ATOM 834 C C . ALA A 1 109 ? -1.338 -0.040 -17.065 1.00 98.50 109 ALA A C 1
ATOM 836 O O . ALA A 1 109 ? -0.877 -0.401 -18.151 1.00 98.50 109 ALA A O 1
ATOM 837 N N . ALA A 1 110 ? -0.897 1.055 -16.441 1.00 98.19 110 ALA A N 1
ATOM 838 C CA . ALA A 1 110 ? 0.156 1.917 -16.970 1.00 98.19 110 ALA A CA 1
ATOM 839 C C . ALA A 1 110 ? 1.496 1.175 -17.089 1.00 98.19 110 ALA A C 1
ATOM 841 O O . ALA A 1 110 ? 2.190 1.314 -18.095 1.00 98.19 110 ALA A O 1
ATOM 842 N N . SER A 1 111 ? 1.842 0.345 -16.105 1.00 98.06 111 SER A N 1
ATOM 843 C CA . SER A 1 111 ? 3.070 -0.455 -16.125 1.00 98.06 111 SER A CA 1
ATOM 844 C C . SER A 1 111 ? 3.070 -1.454 -17.274 1.00 98.06 111 SER A C 1
ATOM 846 O O . SER A 1 111 ? 4.050 -1.541 -18.012 1.00 98.06 111 SER A O 1
ATOM 848 N N . VAL A 1 112 ? 1.952 -2.155 -17.482 1.00 98.38 112 VAL A N 1
ATOM 849 C CA . VAL A 1 112 ? 1.769 -3.062 -18.622 1.00 98.38 112 VAL A CA 1
ATOM 850 C C . VAL A 1 112 ? 1.928 -2.305 -19.944 1.00 98.38 112 VAL A C 1
ATOM 852 O O . VAL A 1 112 ? 2.686 -2.740 -20.813 1.00 98.38 112 VAL A O 1
ATOM 855 N N . ALA A 1 113 ? 1.292 -1.138 -20.082 1.00 98.06 113 ALA A N 1
ATOM 856 C CA . ALA A 1 113 ? 1.421 -0.307 -21.277 1.00 98.06 113 ALA A CA 1
ATOM 857 C C . ALA A 1 113 ? 2.876 0.130 -21.534 1.00 98.06 113 ALA A C 1
ATOM 859 O O . ALA A 1 113 ? 3.356 0.020 -22.662 1.00 98.06 113 ALA A O 1
ATOM 860 N N . VAL A 1 114 ? 3.606 0.564 -20.498 1.00 97.31 114 VAL A N 1
ATOM 861 C CA . VAL A 1 114 ? 5.024 0.952 -20.602 1.00 97.31 114 VAL A CA 1
ATOM 862 C C . VAL A 1 114 ? 5.894 -0.227 -21.030 1.00 97.31 114 VAL A C 1
ATOM 864 O O . VAL A 1 114 ? 6.729 -0.062 -21.919 1.00 97.31 114 VAL A O 1
ATOM 867 N N . ILE A 1 115 ? 5.690 -1.412 -20.447 1.00 97.44 115 ILE A N 1
ATOM 868 C CA . ILE A 1 115 ? 6.459 -2.620 -20.779 1.00 97.44 115 ILE A CA 1
ATOM 869 C C . ILE A 1 115 ? 6.326 -2.954 -22.272 1.00 97.44 115 ILE A C 1
ATOM 871 O O . ILE A 1 115 ? 7.335 -3.194 -22.936 1.00 97.44 115 ILE A O 1
ATOM 875 N N . PHE A 1 116 ? 5.108 -2.921 -22.821 1.00 97.25 116 PHE A N 1
ATOM 876 C CA . PHE A 1 116 ? 4.879 -3.244 -24.232 1.00 97.25 116 PHE A CA 1
ATOM 877 C C . PHE A 1 116 ? 5.292 -2.120 -25.190 1.00 97.25 116 PHE A C 1
ATOM 879 O O . PHE A 1 116 ? 5.879 -2.397 -26.238 1.00 97.25 116 PHE A O 1
ATOM 886 N N . ALA A 1 117 ? 5.035 -0.856 -24.840 1.00 97.25 117 ALA A N 1
ATOM 887 C CA . ALA A 1 117 ? 5.364 0.289 -25.689 1.00 97.25 117 ALA A CA 1
ATOM 888 C C . ALA A 1 117 ? 6.873 0.581 -25.751 1.00 97.25 117 ALA A C 1
ATOM 890 O O . ALA A 1 117 ? 7.362 1.091 -26.757 1.00 97.25 117 ALA A O 1
ATOM 891 N N . MET A 1 118 ? 7.621 0.258 -24.691 1.00 95.75 118 MET A N 1
ATOM 892 C CA . MET A 1 118 ? 9.041 0.604 -24.539 1.00 95.75 118 MET A CA 1
ATOM 893 C C . MET A 1 118 ? 9.950 -0.633 -24.512 1.00 95.75 118 MET A C 1
ATOM 895 O O . MET A 1 118 ? 11.022 -0.584 -23.911 1.00 95.75 118 MET A O 1
ATOM 899 N N . LYS A 1 119 ? 9.554 -1.731 -25.173 1.00 92.38 119 LYS A N 1
ATOM 900 C CA . LYS A 1 119 ? 10.276 -3.022 -25.175 1.00 92.38 119 LYS A CA 1
ATOM 901 C C . LYS A 1 119 ? 11.768 -2.930 -25.537 1.00 92.38 119 LYS A C 1
ATOM 903 O O . LYS A 1 119 ? 12.576 -3.664 -24.983 1.00 92.38 119 LYS A O 1
ATOM 908 N N . GLU A 1 120 ? 12.140 -1.982 -26.399 1.00 94.06 120 GLU A N 1
ATOM 909 C CA . GLU A 1 120 ? 13.529 -1.746 -26.831 1.00 94.06 120 GLU A CA 1
ATOM 910 C C . GLU A 1 120 ? 14.356 -0.938 -25.810 1.00 94.06 120 GLU A C 1
ATOM 912 O O . GLU A 1 120 ? 15.530 -0.648 -26.030 1.00 94.06 120 GLU A O 1
ATOM 917 N N . ARG A 1 121 ? 13.752 -0.525 -24.688 1.00 94.06 121 ARG A N 1
ATOM 918 C CA . ARG A 1 121 ? 14.396 0.241 -23.614 1.00 94.06 121 ARG A CA 1
ATOM 919 C C . ARG A 1 121 ? 14.397 -0.581 -22.320 1.00 94.06 121 ARG A C 1
ATOM 921 O O . ARG A 1 121 ? 13.501 -0.395 -21.492 1.00 94.06 121 ARG A O 1
ATOM 928 N N . PRO A 1 122 ? 15.420 -1.428 -22.083 1.00 92.50 122 PRO A N 1
ATOM 929 C CA . PRO A 1 122 ? 15.486 -2.315 -20.916 1.00 92.50 122 PRO A CA 1
ATOM 930 C C . PRO A 1 122 ? 15.282 -1.603 -19.574 1.00 92.50 122 PRO A C 1
ATOM 932 O O . PRO A 1 122 ? 14.620 -2.130 -18.686 1.00 92.50 122 PRO A O 1
ATOM 935 N N . THR A 1 123 ? 15.768 -0.364 -19.447 1.00 94.31 123 THR A N 1
ATOM 936 C CA . THR A 1 123 ? 15.555 0.478 -18.262 1.00 94.31 123 THR A CA 1
ATOM 937 C C . THR A 1 123 ? 14.074 0.774 -18.014 1.00 94.31 123 THR A C 1
ATOM 939 O O . THR A 1 123 ? 13.607 0.632 -16.887 1.00 94.31 123 THR A O 1
ATOM 942 N N . MET A 1 124 ? 13.321 1.154 -19.052 1.00 95.75 124 MET A N 1
ATOM 943 C CA . MET A 1 124 ? 11.888 1.458 -18.932 1.00 95.75 124 MET A CA 1
ATOM 944 C C . MET A 1 124 ? 11.082 0.199 -18.629 1.00 95.75 124 MET A C 1
ATOM 946 O O . MET A 1 124 ? 10.197 0.231 -17.779 1.00 95.75 124 MET A O 1
ATOM 950 N N . VAL A 1 125 ? 11.434 -0.917 -19.275 1.00 96.19 125 VAL A N 1
ATOM 951 C CA . VAL A 1 125 ? 10.841 -2.228 -18.986 1.00 96.19 125 VAL A CA 1
ATOM 952 C C . VAL A 1 125 ? 11.116 -2.630 -17.538 1.00 96.19 125 VAL A C 1
ATOM 954 O O . VAL A 1 125 ? 10.196 -3.040 -16.842 1.00 96.19 125 VAL A O 1
ATOM 957 N N . GLY A 1 126 ? 12.345 -2.451 -17.045 1.00 96.06 126 GLY A N 1
ATOM 958 C CA . GLY A 1 126 ? 12.702 -2.718 -15.652 1.00 96.06 126 GLY A CA 1
ATOM 959 C C . GLY A 1 126 ? 11.879 -1.886 -14.667 1.00 96.06 126 GLY A C 1
ATOM 960 O O . GLY A 1 126 ? 11.299 -2.442 -13.740 1.00 96.06 126 GLY A O 1
ATOM 961 N N . ILE A 1 127 ? 11.759 -0.574 -14.885 1.00 96.75 127 ILE A N 1
ATOM 962 C CA . ILE A 1 127 ? 10.914 0.287 -14.038 1.00 96.75 127 ILE A CA 1
ATOM 963 C C . ILE A 1 127 ? 9.456 -0.186 -14.079 1.00 96.75 127 ILE A C 1
ATOM 965 O O . ILE A 1 127 ? 8.855 -0.374 -13.025 1.00 96.75 127 ILE A O 1
ATOM 969 N N . GLY A 1 128 ? 8.910 -0.436 -15.273 1.00 97.31 128 GLY A N 1
ATOM 970 C CA . GLY A 1 128 ? 7.544 -0.933 -15.440 1.00 97.31 128 GLY A CA 1
ATOM 971 C C . GLY A 1 128 ? 7.310 -2.254 -14.707 1.00 97.31 128 GLY A C 1
ATOM 972 O O . GLY A 1 128 ? 6.321 -2.388 -14.000 1.00 97.31 128 GLY A O 1
ATOM 973 N N . LEU A 1 129 ? 8.245 -3.204 -14.790 1.00 97.31 129 LEU A N 1
ATOM 974 C CA . LEU A 1 129 ? 8.161 -4.474 -14.063 1.00 97.31 129 LEU A CA 1
ATOM 975 C C . LEU A 1 129 ? 8.172 -4.272 -12.547 1.00 97.31 129 LEU A C 1
ATOM 977 O O . LEU A 1 129 ? 7.382 -4.892 -11.842 1.00 97.31 129 LEU A O 1
ATOM 981 N N . GLY A 1 130 ? 9.040 -3.398 -12.038 1.00 97.12 130 GLY A N 1
ATOM 982 C CA . GLY A 1 130 ? 9.111 -3.137 -10.604 1.00 97.12 130 GLY A CA 1
ATOM 983 C C . GLY A 1 130 ? 7.851 -2.458 -10.059 1.00 97.12 130 GLY A C 1
ATOM 984 O O . GLY A 1 130 ? 7.361 -2.861 -9.007 1.00 97.12 130 GLY A O 1
ATOM 985 N N . VAL A 1 131 ? 7.281 -1.493 -10.795 1.00 98.25 131 VAL A N 1
ATOM 986 C CA . VAL A 1 131 ? 5.988 -0.880 -10.439 1.00 98.25 131 VAL A CA 1
ATOM 987 C C . VAL A 1 131 ? 4.860 -1.906 -10.533 1.00 98.25 131 VAL A C 1
ATOM 989 O O . VAL A 1 131 ? 4.049 -1.985 -9.617 1.00 98.25 131 VAL A O 1
ATOM 992 N N . LEU A 1 132 ? 4.830 -2.729 -11.585 1.00 98.38 132 LEU A N 1
ATOM 993 C CA . LEU A 1 132 ? 3.815 -3.766 -11.773 1.00 98.38 132 LEU A CA 1
ATOM 994 C C . LEU A 1 132 ? 3.788 -4.756 -10.605 1.00 98.38 132 LEU A C 1
ATOM 996 O O . LEU A 1 132 ? 2.717 -5.038 -10.071 1.00 98.38 132 LEU A O 1
ATOM 1000 N N . ILE A 1 133 ? 4.956 -5.270 -10.207 1.00 97.31 133 ILE A N 1
ATOM 1001 C CA . ILE A 1 133 ? 5.085 -6.223 -9.096 1.00 97.31 133 ILE A CA 1
ATOM 1002 C C . ILE A 1 133 ? 4.584 -5.591 -7.797 1.00 97.31 133 ILE A C 1
ATOM 1004 O O . ILE A 1 133 ? 3.760 -6.185 -7.106 1.00 97.31 133 ILE A O 1
ATOM 1008 N N . GLN A 1 134 ? 5.046 -4.378 -7.492 1.00 97.81 134 GLN A N 1
ATOM 1009 C CA . GLN A 1 134 ? 4.70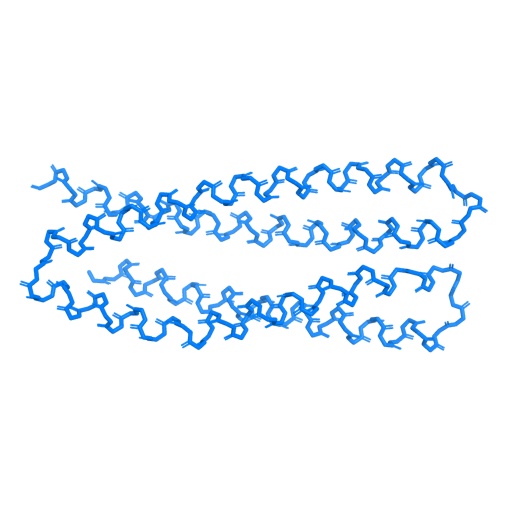3 -3.683 -6.254 1.00 97.81 134 GLN A CA 1
ATOM 1010 C C . GLN A 1 134 ? 3.224 -3.297 -6.183 1.00 97.81 134 GLN A C 1
ATOM 1012 O O . GLN A 1 134 ? 2.550 -3.632 -5.216 1.00 97.81 134 GLN A O 1
ATOM 1017 N N . ALA A 1 135 ? 2.684 -2.677 -7.233 1.00 97.81 135 ALA A N 1
ATOM 1018 C CA . ALA A 1 135 ? 1.272 -2.307 -7.282 1.00 97.81 135 ALA A CA 1
ATOM 1019 C C . ALA A 1 135 ? 0.355 -3.539 -7.205 1.00 97.81 135 ALA A C 1
ATOM 1021 O O . ALA A 1 135 ? -0.692 -3.482 -6.572 1.00 97.81 135 ALA A O 1
ATOM 1022 N N . SER A 1 136 ? 0.758 -4.672 -7.792 1.00 97.88 136 SER A N 1
ATOM 1023 C CA . SER A 1 136 ? -0.007 -5.922 -7.683 1.00 97.88 136 SER A CA 1
ATOM 1024 C C . SER A 1 136 ? 0.023 -6.497 -6.265 1.00 97.88 136 SER A C 1
ATOM 1026 O O . SER A 1 136 ? -1.007 -6.950 -5.769 1.00 97.88 136 SER A O 1
ATOM 1028 N N . ALA A 1 137 ? 1.187 -6.485 -5.608 1.00 95.94 137 ALA A N 1
ATOM 1029 C CA . ALA A 1 137 ? 1.326 -6.965 -4.235 1.00 95.94 137 ALA A CA 1
ATOM 1030 C C . ALA A 1 137 ? 0.512 -6.110 -3.252 1.00 95.94 137 ALA A C 1
ATOM 1032 O O . ALA A 1 137 ? -0.233 -6.663 -2.439 1.00 95.94 137 ALA A O 1
ATOM 1033 N N . LEU A 1 138 ? 0.600 -4.782 -3.379 1.00 95.88 138 LEU A N 1
ATOM 1034 C CA . LEU A 1 138 ? -0.162 -3.848 -2.557 1.00 95.88 138 LEU A CA 1
ATOM 1035 C C . LEU A 1 138 ? -1.670 -3.975 -2.794 1.00 95.88 138 LEU A C 1
ATOM 1037 O O . LEU A 1 138 ? -2.409 -4.101 -1.827 1.00 95.88 138 LEU A O 1
ATOM 1041 N N . LEU A 1 139 ? -2.120 -4.107 -4.046 1.00 96.81 139 LEU A N 1
ATOM 1042 C CA . LEU A 1 139 ? -3.541 -4.297 -4.356 1.00 96.81 139 LEU A CA 1
ATOM 1043 C C . LEU A 1 139 ? -4.133 -5.535 -3.678 1.00 96.81 139 LEU A C 1
ATOM 1045 O O . LEU A 1 139 ? -5.257 -5.503 -3.169 1.00 96.81 139 LEU A O 1
ATOM 1049 N N . VAL A 1 140 ? -3.380 -6.638 -3.651 1.00 95.88 140 VAL A N 1
ATOM 1050 C CA . VAL A 1 140 ? -3.793 -7.850 -2.934 1.00 95.88 140 VAL A CA 1
ATOM 1051 C C . VAL A 1 140 ? -3.827 -7.593 -1.428 1.00 95.88 140 VAL A C 1
ATOM 1053 O O . VAL A 1 140 ? -4.812 -7.936 -0.773 1.00 95.88 140 VAL A O 1
ATOM 1056 N N . PHE A 1 141 ? -2.778 -6.983 -0.878 1.00 93.94 141 PHE A N 1
ATOM 1057 C CA . PHE A 1 141 ? -2.691 -6.651 0.543 1.00 93.94 141 PHE A CA 1
ATOM 1058 C C . PHE A 1 141 ? -3.854 -5.753 1.002 1.00 93.94 141 PHE A C 1
ATOM 1060 O O . PHE A 1 141 ? -4.544 -6.078 1.975 1.00 93.94 141 PHE A O 1
ATOM 1067 N N . ASP A 1 142 ? -4.130 -4.684 0.262 1.00 94.31 142 ASP A N 1
ATOM 1068 C CA . ASP A 1 142 ? -5.171 -3.709 0.563 1.00 94.31 142 ASP A CA 1
ATOM 1069 C C . ASP A 1 142 ? -6.576 -4.280 0.375 1.00 94.31 142 ASP A C 1
ATOM 1071 O O . ASP A 1 142 ? -7.474 -3.945 1.145 1.00 94.31 142 ASP A O 1
ATOM 1075 N N . ALA A 1 143 ? -6.786 -5.212 -0.560 1.00 93.88 143 ALA A N 1
ATOM 1076 C CA . ALA A 1 143 ? -8.061 -5.923 -0.674 1.00 93.88 143 ALA A CA 1
ATOM 1077 C C . ALA A 1 143 ? -8.383 -6.743 0.591 1.00 93.88 143 ALA A C 1
ATOM 1079 O O . ALA A 1 143 ? -9.527 -6.753 1.059 1.00 93.88 143 ALA A O 1
ATOM 1080 N N . PHE A 1 144 ? -7.384 -7.404 1.187 1.00 91.88 144 PHE A N 1
ATOM 1081 C CA . PHE A 1 144 ? -7.570 -8.099 2.465 1.00 91.88 144 PHE A CA 1
ATOM 1082 C C . PHE A 1 144 ? -7.773 -7.122 3.628 1.00 91.88 144 PHE A C 1
ATOM 1084 O O . PHE A 1 144 ? -8.617 -7.367 4.496 1.00 91.88 144 PHE A O 1
ATOM 1091 N N . ALA A 1 145 ? -7.024 -6.018 3.652 1.00 90.94 145 ALA A N 1
ATOM 1092 C CA . ALA A 1 145 ? -7.145 -5.003 4.693 1.00 90.94 145 ALA A CA 1
ATOM 1093 C C . ALA A 1 145 ? -8.518 -4.306 4.669 1.00 90.94 145 ALA A C 1
ATOM 1095 O O . ALA A 1 145 ? -9.149 -4.164 5.718 1.00 90.94 145 ALA A O 1
ATOM 1096 N N . GLU A 1 146 ? -9.019 -3.957 3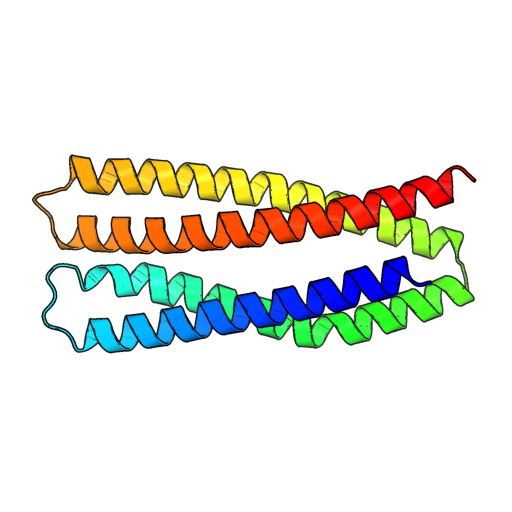.484 1.00 93.75 146 GLU A N 1
ATOM 1097 C CA . GLU A 1 146 ? -10.338 -3.357 3.279 1.00 93.75 146 GLU A CA 1
ATOM 1098 C C . GLU A 1 146 ? -11.462 -4.306 3.692 1.00 93.75 146 GLU A C 1
ATOM 1100 O O . GLU A 1 146 ? -12.403 -3.877 4.361 1.00 93.75 146 GLU A O 1
ATOM 1105 N N . ARG A 1 147 ? -11.379 -5.597 3.336 1.00 92.19 147 ARG A N 1
ATOM 1106 C CA . ARG A 1 147 ? -12.381 -6.587 3.754 1.00 92.19 147 ARG A CA 1
ATOM 1107 C C . ARG A 1 147 ? -12.452 -6.687 5.275 1.00 92.19 147 ARG A C 1
ATOM 1109 O O . ARG A 1 147 ? -13.540 -6.633 5.844 1.00 92.19 147 ARG A O 1
ATOM 1116 N N . ARG A 1 148 ? -11.294 -6.774 5.936 1.00 91.56 148 ARG A N 1
ATOM 1117 C CA . ARG A 1 148 ? -11.209 -6.797 7.402 1.00 91.56 148 ARG A CA 1
ATOM 1118 C C . ARG A 1 148 ? -11.798 -5.523 8.021 1.00 91.56 148 ARG A C 1
ATOM 1120 O O . ARG A 1 148 ? -12.513 -5.598 9.018 1.00 91.56 148 ARG A O 1
ATOM 1127 N N . GLY A 1 149 ? -11.521 -4.359 7.431 1.00 91.44 149 GLY A N 1
ATOM 1128 C CA . GLY A 1 149 ? -12.094 -3.082 7.862 1.00 91.44 149 GLY A CA 1
ATOM 1129 C C . GLY A 1 149 ? -13.607 -2.990 7.656 1.00 91.44 149 GLY A C 1
ATOM 1130 O O . GLY A 1 149 ? -14.307 -2.479 8.530 1.00 91.44 149 GLY A O 1
ATOM 1131 N N . ALA A 1 150 ? -14.128 -3.540 6.557 1.00 91.69 150 ALA A N 1
ATOM 1132 C CA . ALA A 1 150 ? -15.557 -3.580 6.257 1.00 91.69 150 ALA A CA 1
ATOM 1133 C C . ALA A 1 150 ? -16.326 -4.448 7.261 1.00 91.69 150 ALA A C 1
ATOM 1135 O O . ALA A 1 150 ? -17.369 -4.028 7.758 1.00 91.69 150 ALA A O 1
ATOM 1136 N N . GLU A 1 151 ? -15.799 -5.630 7.590 1.00 90.75 151 GLU A N 1
ATOM 1137 C CA . GLU A 1 151 ? -16.396 -6.536 8.578 1.00 90.75 151 GLU A CA 1
ATOM 1138 C C . GLU A 1 151 ? -16.478 -5.867 9.965 1.00 90.75 151 GLU A C 1
ATOM 1140 O O . GLU A 1 151 ? -17.513 -5.937 10.635 1.00 90.75 151 GLU A O 1
ATOM 1145 N N . TYR A 1 152 ? -15.433 -5.136 10.371 1.00 91.19 152 TYR A N 1
ATOM 1146 C CA . TYR A 1 152 ? -15.434 -4.376 11.623 1.00 91.19 152 TYR A CA 1
ATOM 1147 C C . TYR A 1 152 ? -16.389 -3.172 11.594 1.00 91.19 152 TYR A C 1
ATOM 1149 O O . TYR A 1 152 ? -17.142 -2.966 12.547 1.00 91.19 152 TYR A O 1
ATOM 1157 N N . LEU A 1 153 ? -16.429 -2.410 10.497 1.00 91.19 153 LEU A N 1
ATOM 1158 C CA . LEU A 1 153 ? -17.355 -1.285 10.341 1.00 91.19 153 LEU A CA 1
ATOM 1159 C C . LEU A 1 153 ? -18.821 -1.744 10.383 1.00 91.19 153 LEU A C 1
ATOM 1161 O O . LEU A 1 153 ? -19.627 -1.148 11.096 1.00 91.19 153 LEU A O 1
ATOM 1165 N N . ALA A 1 154 ? -19.158 -2.836 9.692 1.00 89.31 154 ALA A N 1
ATOM 1166 C CA . ALA A 1 154 ? -20.501 -3.414 9.717 1.00 89.31 154 ALA A CA 1
ATOM 1167 C C . ALA A 1 154 ? -20.909 -3.842 11.134 1.00 89.31 154 ALA A C 1
ATOM 1169 O O . ALA A 1 154 ? -22.048 -3.625 11.553 1.00 89.31 154 ALA A O 1
ATOM 1170 N N . HIS A 1 155 ? -19.970 -4.400 11.903 1.00 87.88 155 HIS A N 1
ATOM 1171 C CA . HIS A 1 155 ? -20.206 -4.728 13.303 1.00 87.88 155 HIS A CA 1
ATOM 1172 C C . HIS A 1 155 ? -20.473 -3.477 14.150 1.00 87.88 155 HIS A C 1
ATOM 1174 O O . HIS A 1 155 ? -21.432 -3.459 14.924 1.00 87.88 155 HIS A O 1
ATOM 1180 N N . LEU A 1 156 ? -19.674 -2.417 13.979 1.00 86.94 156 LEU A N 1
ATOM 1181 C CA . LEU A 1 156 ? -19.905 -1.149 14.668 1.00 86.94 156 LEU A CA 1
ATOM 1182 C C . LEU A 1 156 ? -21.294 -0.602 14.339 1.00 86.94 156 LEU A C 1
ATOM 1184 O O . LEU A 1 156 ? -22.019 -0.256 15.264 1.00 86.94 156 LEU A O 1
ATOM 1188 N N . GLU A 1 157 ? -21.700 -0.558 13.070 1.00 86.69 157 GLU A N 1
ATOM 1189 C CA . GLU A 1 157 ? -23.025 -0.088 12.636 1.00 86.69 157 GLU A CA 1
ATOM 1190 C C . GLU A 1 157 ? -24.190 -0.954 13.135 1.00 86.69 157 GLU A C 1
ATOM 1192 O O . GLU A 1 157 ? -25.281 -0.434 13.375 1.00 86.69 157 GLU A O 1
ATOM 1197 N N . GLY A 1 158 ? -23.983 -2.264 13.290 1.00 82.44 158 GLY A N 1
ATOM 1198 C CA . GLY A 1 158 ? -24.974 -3.176 13.863 1.00 82.44 158 GLY A CA 1
ATOM 1199 C C . GLY A 1 158 ? -25.314 -2.819 15.310 1.00 82.44 158 GLY A C 1
ATOM 1200 O O . GLY A 1 158 ? -26.487 -2.770 15.663 1.00 82.44 158 GLY A O 1
ATOM 1201 N N . ILE A 1 159 ? -24.302 -2.458 16.104 1.00 71.88 159 ILE A N 1
ATOM 1202 C CA . ILE A 1 159 ? -24.478 -2.007 17.495 1.00 71.88 159 ILE A CA 1
ATOM 1203 C C . ILE A 1 159 ? -25.174 -0.633 17.576 1.00 71.88 159 ILE A C 1
ATOM 1205 O O . ILE A 1 159 ? -25.798 -0.330 18.581 1.00 71.88 159 ILE A O 1
ATOM 1209 N N . ALA A 1 160 ? -25.117 0.217 16.537 1.00 61.53 160 ALA A N 1
ATOM 1210 C CA . ALA A 1 160 ? -25.849 1.504 16.537 1.00 61.53 160 ALA A CA 1
ATOM 1211 C C . ALA A 1 160 ? -27.357 1.337 16.526 1.00 61.53 160 ALA A C 1
ATOM 1213 O O . ALA A 1 160 ? -28.082 2.243 16.925 1.00 61.53 160 ALA A O 1
ATOM 1214 N N . ARG A 1 161 ? -27.802 0.252 15.896 1.00 60.34 161 ARG A N 1
ATOM 1215 C CA . ARG A 1 161 ? -29.199 0.031 15.540 1.00 60.34 161 ARG A CA 1
ATOM 1216 C C . ARG A 1 161 ? -29.930 -0.837 16.565 1.00 60.34 161 ARG A C 1
ATOM 1218 O O . ARG A 1 161 ? -31.140 -0.986 16.426 1.00 60.34 161 ARG A O 1
ATOM 1225 N N . SER A 1 162 ? -29.210 -1.403 17.538 1.00 52.78 162 SER A N 1
ATOM 1226 C CA . SER A 1 162 ? -29.728 -2.194 18.664 1.00 52.78 162 SER A CA 1
ATOM 1227 C C . SER A 1 162 ? -29.854 -1.350 19.921 1.00 52.78 162 SER A C 1
ATOM 1229 O O . SER A 1 162 ? -30.906 -1.449 20.581 1.00 52.78 162 SER A O 1
#

Radius of gyration: 19.42 Å; chains: 1; bounding box: 54×20×57 Å

Sequence (162 aa):
MGSLETYFQGEKQGATIALVLGVASLAFSFWLFRSSSPFRAMMFPLVLIGLLEVGLGVGLHLRTPSQVAALQSGLAENPTATRDKELERMQRVQRSFTIIKIVEAVLIAASVAVIFAMKERPTMVGIGLGVLIQASALLVFDAFAERRGAEYLAHLEGIARS

pLDDT: mean 90.53, std 8.14, range [47.62, 98.56]

Secondary structure (DSSP, 8-state):
-HHHHHHHHHHHHHHHHHHHHHHHHHHHHHHHHHS--TTGGGHHHHHHHHHHHHHHHHHHHHHHHHHHHHHHHHHHH-HHHHHHHHHHHHHHHHHHHHHHHHHHHHHHHHHHHHHHHTTT-HHHHHHHHHHHHHHHHHHHHHHHHHHHHHHHHHHHHHHH--